Protein AF-A0A5N5UXH2-F1 (afdb_monomer_lite)

Organism: NCBI:txid1226750

Secondary structure (DSSP, 8-state):
----------TTTSPSSSSSPPTTTS--GGGS--SSS---PPPPSS-TTTTB-STT-SB-S-HHHHHHHPPP--------

Sequence (80 aa):
MSTHPDSESSANDDGGVGDTLRPMEATDADDVRNHDGDDTVDPPERWSGADKITADGEVDETLDDKLAAEEPDVIYPAVE

Radius of gyration: 26.48 Å; chains: 1; bounding box: 73×30×67 Å

pLDDT: mean 72.3, std 10.46, range [43.56, 90.38]

Foldseek 3Di:
DDDDPDPDCDQQNDAHDPNHHGPVRPDDPVNPPDPPPPPDDDDDPDDVCPQPDDPVRDRDPDPVVVVVPDDDPDPDDPPD

Structure (mmCIF, N/CA/C/O backbone):
data_AF-A0A5N5UXH2-F1
#
_entry.id   AF-A0A5N5UXH2-F1
#
loop_
_atom_site.group_PDB
_atom_site.id
_atom_site.type_symbol
_atom_site.label_atom_id
_atom_site.label_alt_id
_atom_site.label_comp_id
_atom_site.label_asym_id
_atom_site.label_entity_id
_atom_site.label_seq_id
_atom_site.pdbx_PDB_ins_code
_atom_site.Cartn_x
_atom_site.Cartn_y
_atom_site.Cartn_z
_atom_site.occupancy
_atom_site.B_iso_or_equiv
_atom_site.auth_seq_id
_atom_site.auth_comp_id
_atom_site.auth_asym_id
_atom_site.auth_atom_id
_atom_site.p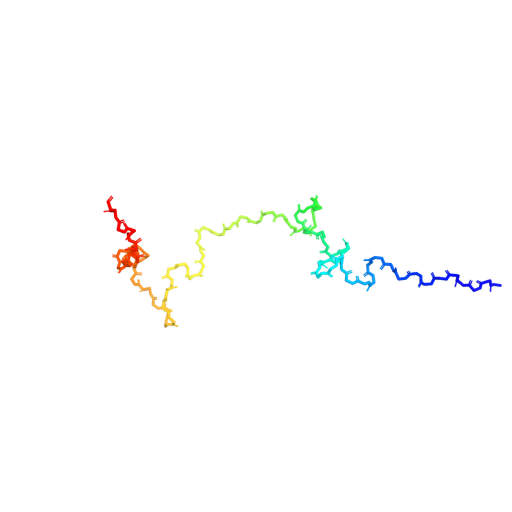dbx_PDB_model_num
ATOM 1 N N . MET A 1 1 ? 29.848 13.852 -49.762 1.00 47.16 1 MET A N 1
ATOM 2 C CA . MET A 1 1 ? 29.277 13.288 -48.524 1.00 47.16 1 MET A CA 1
ATOM 3 C C . MET A 1 1 ? 27.882 13.860 -48.420 1.00 47.16 1 MET A C 1
ATOM 5 O O . MET A 1 1 ? 27.744 15.028 -48.086 1.00 47.16 1 MET A O 1
ATOM 9 N N . SER A 1 2 ? 26.896 13.108 -48.909 1.00 43.56 2 SER A N 1
ATOM 10 C CA . SER A 1 2 ? 25.512 13.568 -48.994 1.00 43.56 2 SER A CA 1
ATOM 11 C C . SER A 1 2 ? 24.916 13.675 -47.596 1.00 43.56 2 SER A C 1
ATOM 13 O O . SER A 1 2 ? 25.126 12.806 -46.754 1.00 43.56 2 SER A O 1
ATOM 15 N N . THR A 1 3 ? 24.223 14.782 -47.382 1.00 51.22 3 THR A N 1
ATOM 16 C CA . THR A 1 3 ? 23.398 15.113 -46.224 1.00 51.22 3 THR A CA 1
ATOM 17 C C . THR A 1 3 ? 22.469 13.952 -45.877 1.00 51.22 3 THR A C 1
ATOM 19 O O . THR A 1 3 ? 21.813 13.424 -46.772 1.00 51.22 3 THR A O 1
ATOM 22 N N . HIS A 1 4 ? 22.448 13.557 -44.601 1.00 49.94 4 HIS A N 1
ATOM 23 C CA . HIS A 1 4 ? 21.540 12.546 -44.056 1.00 49.94 4 HIS A CA 1
ATOM 24 C C . HIS A 1 4 ? 20.097 12.992 -44.352 1.00 49.94 4 HIS A C 1
ATOM 26 O O . HIS A 1 4 ? 19.709 14.055 -43.859 1.00 49.94 4 HIS A O 1
ATOM 32 N N . PRO A 1 5 ? 19.349 12.288 -45.219 1.00 56.88 5 PRO A N 1
ATOM 33 C CA . PRO A 1 5 ? 17.964 12.631 -45.466 1.00 56.88 5 PRO A CA 1
ATOM 34 C C . PRO A 1 5 ? 17.165 12.191 -44.238 1.00 56.88 5 PRO A C 1
ATOM 36 O O . PRO A 1 5 ? 17.304 11.061 -43.780 1.00 56.88 5 PRO A O 1
ATOM 39 N N . ASP A 1 6 ? 16.397 13.135 -43.706 1.00 51.88 6 ASP A N 1
ATOM 40 C CA . ASP A 1 6 ? 15.252 12.892 -42.839 1.00 51.88 6 ASP A CA 1
ATOM 41 C C . ASP A 1 6 ? 15.572 12.265 -41.468 1.00 51.88 6 ASP A C 1
ATOM 43 O O . ASP A 1 6 ? 15.546 11.055 -41.254 1.00 51.88 6 ASP A O 1
ATOM 47 N N . SER A 1 7 ? 15.782 13.137 -40.474 1.00 56.91 7 SER A N 1
ATOM 48 C CA . SER A 1 7 ? 15.334 12.851 -39.106 1.00 56.91 7 SER A CA 1
ATOM 49 C C . SER A 1 7 ? 13.807 12.736 -39.121 1.00 56.91 7 SER A C 1
ATOM 51 O O . SER A 1 7 ? 13.103 13.666 -38.735 1.00 56.91 7 SER A O 1
ATOM 53 N N . GLU A 1 8 ? 13.285 11.631 -39.647 1.00 60.69 8 GLU A N 1
ATOM 54 C CA . GLU A 1 8 ? 11.891 11.266 -39.443 1.00 60.69 8 GLU A CA 1
ATOM 55 C C . GLU A 1 8 ? 11.750 10.934 -37.960 1.00 60.69 8 GLU A C 1
ATOM 57 O O . GLU A 1 8 ? 12.411 10.013 -37.478 1.00 60.69 8 GLU A O 1
ATOM 62 N N . SER A 1 9 ? 10.966 11.740 -37.231 1.00 65.88 9 SER A N 1
ATOM 63 C CA . SER A 1 9 ? 10.623 11.478 -35.827 1.00 65.88 9 SER A CA 1
ATOM 64 C C . SER A 1 9 ? 10.200 10.016 -35.729 1.00 65.88 9 SER A C 1
ATOM 66 O O . SER A 1 9 ? 9.243 9.596 -36.388 1.00 65.88 9 SER A O 1
ATOM 68 N N . SER A 1 10 ? 10.967 9.208 -35.002 1.00 72.94 10 SER A N 1
ATOM 69 C CA . SER A 1 10 ? 10.642 7.798 -34.849 1.00 72.94 10 SER A CA 1
ATOM 70 C C . SER A 1 10 ? 9.401 7.672 -33.972 1.00 72.94 10 SER A C 1
ATOM 72 O O . SER A 1 10 ? 9.139 8.523 -33.126 1.00 72.94 10 SER A O 1
ATOM 74 N N . ALA A 1 11 ? 8.670 6.563 -34.077 1.00 73.06 11 ALA A N 1
ATOM 75 C CA . ALA A 1 11 ? 7.546 6.276 -33.178 1.00 73.06 11 ALA A CA 1
ATOM 76 C C . ALA A 1 11 ? 7.948 6.209 -31.684 1.00 73.06 11 ALA A C 1
ATOM 78 O O . ALA A 1 11 ? 7.083 6.116 -30.822 1.00 73.06 11 ALA A O 1
ATOM 79 N N . ASN A 1 12 ? 9.253 6.232 -31.384 1.00 74.81 12 ASN A N 1
ATOM 80 C CA . ASN A 1 12 ? 9.805 6.321 -30.033 1.00 74.81 12 ASN A CA 1
ATOM 81 C C . ASN A 1 12 ? 10.169 7.754 -29.591 1.00 74.81 12 ASN A C 1
ATOM 83 O O . ASN A 1 12 ? 10.436 7.968 -28.407 1.00 74.81 12 ASN A O 1
ATOM 87 N N . ASP A 1 13 ? 10.234 8.720 -30.510 1.00 76.62 13 ASP A N 1
ATOM 88 C CA . ASP A 1 13 ? 10.610 10.108 -30.207 1.00 76.62 13 ASP A CA 1
ATOM 89 C C . ASP A 1 13 ? 9.406 10.920 -29.702 1.00 76.62 13 ASP A C 1
ATOM 91 O O . ASP A 1 13 ? 9.538 11.707 -28.758 1.00 76.62 13 ASP A O 1
ATOM 95 N N . ASP A 1 14 ? 8.222 10.646 -30.249 1.00 70.88 14 ASP A N 1
ATOM 96 C CA . ASP A 1 14 ? 6.933 11.128 -29.754 1.00 70.88 14 ASP A CA 1
ATOM 97 C C . ASP A 1 14 ? 6.347 10.169 -28.699 1.00 70.88 14 ASP A C 1
ATOM 99 O O . ASP A 1 14 ? 6.759 9.013 -28.588 1.00 70.88 14 ASP A O 1
ATOM 103 N N . GLY A 1 15 ? 5.406 10.657 -27.879 1.00 70.00 15 GLY A N 1
ATOM 104 C CA . GLY A 1 15 ? 4.610 9.802 -26.986 1.00 70.00 15 GLY A CA 1
ATOM 105 C C . GLY A 1 15 ? 3.918 8.665 -27.754 1.00 70.00 15 GLY A C 1
ATOM 106 O O . GLY A 1 15 ? 3.837 8.694 -28.984 1.00 70.00 15 GLY A O 1
ATOM 107 N N . GLY A 1 16 ? 3.414 7.647 -27.051 1.00 69.44 16 GLY A N 1
ATOM 108 C CA . GLY A 1 16 ? 2.636 6.591 -27.701 1.00 69.44 16 GLY A CA 1
ATOM 109 C C . GLY A 1 16 ? 1.391 7.141 -28.405 1.00 69.44 16 GLY A C 1
ATOM 110 O O . GLY A 1 16 ? 1.048 8.315 -28.293 1.00 69.44 16 GLY A O 1
ATOM 111 N N . VAL A 1 17 ? 0.690 6.298 -29.166 1.00 78.19 17 VAL A N 1
ATOM 112 C CA . VAL A 1 17 ? -0.525 6.727 -29.875 1.00 78.19 17 VAL A CA 1
ATOM 113 C C . VAL A 1 17 ? -1.584 7.196 -28.866 1.00 78.19 17 VAL A C 1
ATOM 115 O O . VAL A 1 17 ? -2.246 6.388 -28.224 1.00 78.19 17 VAL A O 1
ATOM 118 N N . GLY A 1 18 ? -1.776 8.513 -28.759 1.00 75.56 18 GLY A N 1
ATOM 119 C CA . GLY A 1 18 ? -2.624 9.123 -27.733 1.00 75.56 18 GLY A CA 1
ATOM 120 C C . GLY A 1 18 ? -1.821 9.466 -26.477 1.00 75.56 18 GLY A C 1
ATOM 121 O O . GLY A 1 18 ? -0.722 9.992 -26.578 1.00 75.56 18 GLY A O 1
ATOM 122 N N . ASP A 1 19 ? -2.380 9.189 -25.300 1.00 76.56 19 ASP A N 1
ATOM 123 C CA . ASP A 1 19 ? -1.706 9.368 -23.999 1.00 76.56 19 ASP A CA 1
ATOM 124 C C . ASP A 1 19 ? -1.113 8.032 -23.497 1.00 76.56 19 ASP A C 1
ATOM 126 O O . ASP A 1 19 ? -1.043 7.752 -22.302 1.00 76.56 19 ASP A O 1
ATOM 130 N N . THR A 1 20 ? -0.781 7.136 -24.432 1.00 78.44 20 THR A N 1
ATOM 131 C CA . THR A 1 20 ? -0.238 5.808 -24.130 1.00 78.44 20 THR A CA 1
ATOM 132 C C . THR A 1 20 ? 1.287 5.845 -24.073 1.00 78.44 20 THR A C 1
ATOM 134 O O . THR A 1 20 ? 1.931 6.738 -24.625 1.00 78.44 20 THR A O 1
ATOM 137 N N . LEU A 1 21 ? 1.884 4.828 -23.451 1.00 82.00 21 LEU A N 1
ATOM 138 C CA . LEU A 1 21 ? 3.337 4.652 -23.428 1.00 82.00 21 LEU A CA 1
ATOM 139 C C . LEU A 1 21 ? 3.902 4.470 -24.844 1.00 82.00 21 LEU A C 1
ATOM 141 O O . LEU A 1 21 ? 3.222 3.967 -25.745 1.00 82.00 21 LEU A O 1
ATOM 145 N N . ARG A 1 22 ? 5.154 4.889 -25.038 1.00 85.50 22 ARG A N 1
ATOM 146 C CA . ARG A 1 22 ? 5.881 4.718 -26.302 1.00 85.50 22 ARG A CA 1
ATOM 147 C C . ARG A 1 22 ? 6.178 3.239 -26.551 1.00 85.50 22 ARG A C 1
ATOM 149 O O . ARG A 1 22 ? 6.279 2.488 -25.588 1.00 85.50 22 ARG A O 1
ATOM 156 N N . PRO A 1 23 ? 6.415 2.797 -27.797 1.00 79.75 23 PRO A N 1
ATOM 157 C CA . PRO A 1 23 ? 6.673 1.386 -28.093 1.00 79.75 23 PRO A CA 1
ATOM 158 C C . PRO A 1 23 ? 7.835 0.770 -27.295 1.00 79.75 23 PRO A C 1
ATOM 160 O O . PRO A 1 23 ? 7.714 -0.362 -26.841 1.00 79.75 23 PRO A O 1
ATOM 163 N N . MET A 1 24 ? 8.930 1.511 -27.075 1.00 75.31 24 MET A N 1
ATOM 164 C CA . MET A 1 24 ? 10.041 1.055 -26.218 1.00 75.31 24 MET A CA 1
ATOM 165 C C . MET A 1 24 ? 9.737 1.074 -24.709 1.00 75.31 24 MET A C 1
ATOM 167 O O . MET A 1 24 ? 10.449 0.427 -23.952 1.00 75.31 24 MET A O 1
ATOM 171 N N . GLU A 1 25 ? 8.709 1.797 -24.268 1.00 74.81 25 GLU A N 1
ATOM 172 C CA . GLU A 1 25 ? 8.27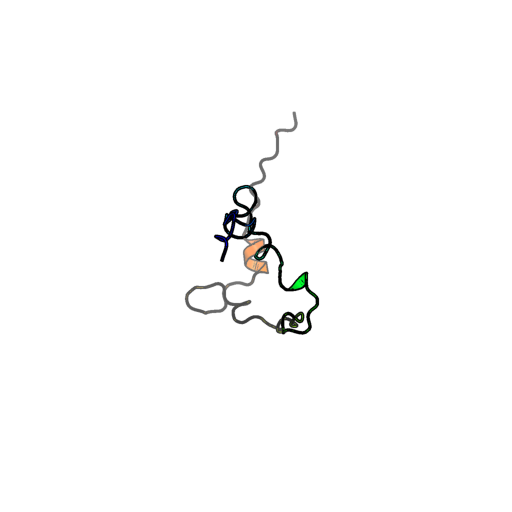8 1.876 -22.861 1.00 74.81 25 GLU A CA 1
ATOM 173 C C . GLU A 1 25 ? 7.064 0.981 -22.573 1.00 74.81 25 GLU A C 1
ATOM 175 O O . GLU A 1 25 ? 6.715 0.760 -21.421 1.00 74.81 25 GLU A O 1
ATOM 180 N N . ALA A 1 26 ? 6.399 0.480 -23.616 1.00 76.75 26 ALA A N 1
ATOM 181 C CA . ALA A 1 26 ? 5.203 -0.348 -23.519 1.00 76.75 26 ALA A CA 1
ATOM 182 C C . ALA A 1 26 ? 5.501 -1.809 -23.151 1.00 76.75 26 ALA A C 1
ATOM 184 O O . ALA A 1 26 ? 4.569 -2.578 -22.947 1.00 76.75 26 ALA A O 1
ATOM 185 N N . THR A 1 27 ? 6.777 -2.199 -23.123 1.00 71.50 27 THR A N 1
ATOM 186 C CA . THR A 1 27 ? 7.188 -3.549 -22.736 1.00 71.50 27 THR A CA 1
ATOM 187 C C . THR A 1 27 ? 7.369 -3.582 -21.224 1.00 71.50 27 THR A C 1
ATOM 189 O O . THR A 1 27 ? 8.301 -2.960 -20.712 1.00 71.50 27 THR A O 1
ATOM 192 N N . ASP A 1 28 ? 6.470 -4.273 -20.524 1.00 64.44 28 ASP A N 1
ATOM 193 C CA . ASP A 1 28 ? 6.651 -4.580 -19.105 1.00 64.44 28 ASP A CA 1
ATOM 194 C C . ASP A 1 28 ? 7.749 -5.647 -18.948 1.00 64.44 28 ASP A C 1
ATOM 196 O O . ASP A 1 28 ? 8.056 -6.396 -19.882 1.00 64.44 28 ASP A O 1
ATOM 200 N N . ALA A 1 29 ? 8.400 -5.670 -17.789 1.00 63.12 29 ALA A N 1
ATOM 201 C CA . ALA A 1 29 ? 9.493 -6.594 -17.528 1.00 63.12 29 ALA A CA 1
ATOM 202 C C . ALA A 1 29 ? 9.016 -8.054 -17.617 1.00 63.12 29 ALA A C 1
ATOM 204 O O . ALA A 1 29 ? 9.705 -8.862 -18.220 1.00 63.12 29 ALA A O 1
ATOM 205 N N . ASP A 1 30 ? 7.799 -8.363 -17.160 1.00 62.28 30 ASP A N 1
ATOM 206 C CA . ASP A 1 30 ? 7.234 -9.720 -17.168 1.00 62.28 30 ASP A CA 1
ATOM 207 C C . ASP A 1 30 ? 6.865 -10.258 -18.571 1.00 62.28 30 ASP A C 1
ATOM 209 O O . ASP A 1 30 ? 6.773 -11.478 -18.774 1.00 62.28 30 ASP A O 1
ATOM 213 N N . ASP A 1 31 ? 6.685 -9.376 -19.560 1.00 65.50 31 ASP A N 1
ATOM 214 C CA . ASP A 1 31 ? 6.429 -9.739 -20.962 1.00 65.50 31 ASP A CA 1
ATOM 215 C C . ASP A 1 31 ? 7.688 -10.293 -21.652 1.00 65.50 31 ASP A C 1
ATOM 217 O O . ASP A 1 31 ? 7.618 -11.171 -22.529 1.00 65.50 31 ASP A O 1
ATOM 221 N N . VAL A 1 32 ? 8.865 -9.819 -21.241 1.00 66.69 32 VAL A N 1
ATOM 222 C CA . VAL A 1 32 ? 10.155 -10.327 -21.700 1.00 66.69 32 VAL A CA 1
ATOM 223 C C . VAL A 1 32 ? 10.661 -11.269 -20.624 1.00 66.69 32 VAL A C 1
ATOM 225 O O . VAL A 1 32 ? 11.262 -10.834 -19.668 1.00 66.69 32 VAL A O 1
ATOM 228 N N . ARG A 1 33 ? 10.486 -12.584 -20.807 1.00 60.62 33 ARG A N 1
ATOM 229 C CA . ARG A 1 33 ? 11.086 -13.625 -19.940 1.00 60.62 33 ARG A CA 1
ATOM 230 C C . ARG A 1 33 ? 12.625 -13.668 -20.032 1.00 60.62 33 ARG A C 1
ATOM 232 O O . ARG A 1 33 ? 13.205 -14.733 -20.273 1.00 60.62 33 ARG A O 1
ATOM 239 N N . ASN A 1 34 ? 13.298 -12.525 -19.975 1.00 60.12 34 ASN A N 1
ATOM 240 C CA . ASN A 1 34 ? 14.736 -12.445 -19.847 1.00 60.12 34 ASN A CA 1
ATOM 241 C C . ASN A 1 34 ? 15.083 -12.772 -18.395 1.00 60.12 34 ASN A C 1
ATOM 243 O O . ASN A 1 34 ? 14.439 -12.330 -17.468 1.00 60.12 34 ASN A O 1
ATOM 247 N N . HIS A 1 35 ? 16.108 -13.582 -18.166 1.00 56.97 35 HIS A N 1
ATOM 248 C CA . HIS A 1 35 ? 16.569 -13.879 -16.808 1.00 56.97 35 HIS A CA 1
ATOM 249 C C . HIS A 1 35 ? 17.409 -12.696 -16.276 1.00 56.97 35 HIS A C 1
ATOM 251 O O . HIS A 1 35 ? 18.522 -12.890 -15.790 1.00 56.97 35 HIS A O 1
ATOM 257 N N . ASP A 1 36 ? 16.913 -11.466 -16.446 1.00 61.22 36 ASP A N 1
ATOM 258 C CA . ASP A 1 36 ? 17.612 -10.213 -16.137 1.00 61.22 36 ASP A CA 1
ATOM 259 C C . ASP A 1 36 ? 17.209 -9.644 -14.759 1.00 61.22 36 ASP A C 1
ATOM 261 O O . ASP A 1 36 ? 17.716 -8.596 -14.354 1.00 61.22 36 ASP A O 1
ATOM 265 N N . GLY A 1 37 ? 16.381 -10.368 -13.990 1.00 61.56 37 GLY A N 1
ATOM 266 C CA . GLY A 1 37 ? 16.108 -10.088 -12.572 1.00 61.56 37 GLY A CA 1
ATOM 267 C C . GLY A 1 37 ? 14.678 -9.649 -12.245 1.00 61.56 37 GLY A C 1
ATOM 268 O O . GLY A 1 37 ? 14.448 -9.100 -11.171 1.00 61.56 37 GLY A O 1
ATOM 269 N N . ASP A 1 38 ? 13.737 -9.896 -13.147 1.00 62.12 38 ASP A N 1
ATOM 270 C CA . ASP A 1 38 ? 12.282 -9.770 -12.994 1.00 62.12 38 ASP A CA 1
ATOM 271 C C . ASP A 1 38 ? 11.613 -11.096 -12.562 1.00 62.12 38 ASP A C 1
ATOM 273 O O . ASP A 1 38 ? 10.392 -11.237 -12.623 1.00 62.12 38 ASP A O 1
ATOM 277 N N . ASP A 1 39 ? 12.402 -12.078 -12.103 1.00 70.00 39 ASP A N 1
ATOM 278 C CA . ASP A 1 39 ? 11.894 -13.335 -11.554 1.00 70.00 39 ASP A CA 1
ATOM 279 C C . ASP A 1 39 ? 10.827 -13.058 -10.482 1.00 70.00 39 ASP A C 1
ATOM 281 O O . ASP A 1 39 ? 11.028 -12.239 -9.580 1.00 70.00 39 ASP A O 1
ATOM 285 N N . THR A 1 40 ? 9.690 -13.763 -10.550 1.00 70.81 40 THR A N 1
ATOM 286 C CA . THR A 1 40 ? 8.634 -13.645 -9.536 1.00 70.81 40 THR A CA 1
ATOM 287 C C . THR A 1 40 ? 9.220 -13.943 -8.157 1.00 70.81 40 THR A C 1
ATOM 289 O O . THR A 1 40 ? 9.585 -15.079 -7.854 1.00 70.81 40 THR A O 1
ATOM 292 N N . VAL A 1 41 ? 9.315 -12.915 -7.316 1.00 76.12 41 VAL A N 1
ATOM 293 C CA . VAL A 1 41 ? 9.791 -13.051 -5.940 1.00 76.12 41 VAL A CA 1
ATOM 294 C C . VAL A 1 41 ? 8.641 -13.550 -5.077 1.00 76.12 41 VAL A C 1
ATOM 296 O O . VAL A 1 41 ? 7.569 -12.940 -5.058 1.00 76.12 41 VAL A O 1
ATOM 299 N N . ASP A 1 42 ? 8.868 -14.637 -4.338 1.00 82.38 42 ASP A N 1
ATOM 300 C CA . ASP A 1 42 ? 7.906 -15.098 -3.342 1.00 82.38 42 ASP A CA 1
ATOM 301 C C . ASP A 1 42 ? 7.666 -13.991 -2.304 1.00 82.38 42 ASP A C 1
ATOM 303 O O . ASP A 1 42 ? 8.625 -13.474 -1.708 1.00 82.38 42 ASP A O 1
ATOM 307 N N . PRO A 1 43 ? 6.402 -13.604 -2.062 1.00 81.94 43 PRO A N 1
ATOM 308 C CA . PRO A 1 43 ? 6.108 -12.631 -1.030 1.00 81.94 43 PRO A CA 1
ATOM 309 C C . PRO A 1 43 ? 6.508 -13.197 0.342 1.00 81.94 43 PRO A C 1
ATOM 311 O O . PRO A 1 43 ? 6.447 -14.409 0.567 1.00 81.94 43 PRO A O 1
ATOM 314 N N . PRO A 1 44 ? 6.896 -12.336 1.299 1.00 84.50 44 PRO A N 1
ATOM 315 C CA . PRO A 1 44 ? 7.208 -12.798 2.642 1.00 84.50 44 PRO A CA 1
ATOM 316 C C . PRO A 1 44 ? 5.963 -13.402 3.301 1.00 84.50 44 PRO A C 1
ATOM 318 O O . PRO A 1 44 ? 4.849 -12.923 3.091 1.00 84.50 44 PRO A O 1
ATOM 321 N N . GLU A 1 45 ? 6.168 -14.392 4.176 1.00 86.94 45 GLU A N 1
ATOM 322 C CA . GLU A 1 45 ? 5.095 -15.044 4.952 1.00 86.94 45 GLU A CA 1
ATOM 323 C C . GLU A 1 45 ? 4.227 -14.038 5.725 1.00 86.94 45 GLU A C 1
ATOM 325 O O . GLU A 1 45 ? 3.047 -14.277 5.966 1.00 86.94 45 GLU A O 1
ATOM 330 N N . ARG A 1 46 ? 4.817 -12.901 6.114 1.00 82.75 46 ARG A N 1
ATOM 331 C CA . ARG A 1 46 ? 4.134 -11.784 6.766 1.00 82.75 46 ARG A CA 1
ATOM 332 C C . ARG A 1 46 ? 4.681 -10.453 6.276 1.00 82.75 46 ARG A C 1
ATOM 334 O O . ARG A 1 46 ? 5.895 -10.262 6.182 1.00 82.75 46 ARG A O 1
ATOM 341 N N . TRP A 1 47 ? 3.783 -9.516 6.009 1.00 80.56 47 TRP A N 1
ATOM 342 C CA . TRP A 1 47 ? 4.149 -8.168 5.599 1.00 80.56 47 TRP A CA 1
ATOM 343 C C . TRP A 1 47 ? 4.313 -7.285 6.833 1.00 80.56 47 TRP A C 1
ATOM 345 O O . TRP A 1 47 ? 3.504 -7.319 7.761 1.00 80.56 47 TRP A O 1
ATOM 355 N N . SER A 1 48 ? 5.375 -6.483 6.859 1.00 78.19 48 SER A N 1
ATOM 356 C CA . SER A 1 48 ? 5.584 -5.522 7.942 1.00 78.19 48 SER A CA 1
ATOM 357 C C . SER A 1 48 ? 4.436 -4.517 7.967 1.00 78.19 48 SER A C 1
ATOM 359 O O . SER A 1 48 ? 4.251 -3.771 7.013 1.00 78.19 48 SER A O 1
ATOM 361 N N . GLY A 1 49 ? 3.691 -4.483 9.072 1.00 73.56 49 GLY A N 1
ATOM 362 C CA . GLY A 1 49 ? 2.548 -3.584 9.227 1.00 73.56 49 GLY A CA 1
ATOM 363 C C . GLY A 1 49 ? 1.215 -4.149 8.740 1.00 73.56 49 GLY A C 1
ATOM 364 O O . GLY A 1 49 ? 0.240 -3.414 8.787 1.00 73.56 49 GLY A O 1
ATOM 365 N N . ALA A 1 50 ? 1.140 -5.428 8.352 1.00 76.75 50 ALA A N 1
ATOM 366 C CA . ALA A 1 50 ? -0.140 -6.088 8.068 1.00 76.75 50 ALA A CA 1
ATOM 367 C C . ALA A 1 50 ? -1.125 -5.988 9.250 1.00 76.75 50 ALA A C 1
ATOM 369 O O . ALA A 1 50 ? -2.322 -5.830 9.046 1.00 76.75 50 ALA A O 1
ATOM 370 N N . ASP A 1 51 ? -0.597 -6.015 10.476 1.00 73.12 51 ASP A N 1
ATOM 371 C CA . ASP A 1 51 ? -1.377 -5.929 11.715 1.00 73.12 51 ASP A CA 1
ATOM 372 C C . ASP A 1 51 ? -1.488 -4.496 12.272 1.00 73.12 51 ASP A C 1
ATOM 374 O O . ASP A 1 51 ? -2.106 -4.273 13.311 1.00 73.12 51 ASP A O 1
ATOM 378 N N . LYS A 1 52 ? -0.841 -3.509 11.635 1.00 67.56 52 LYS A N 1
ATOM 379 C CA . LYS A 1 52 ? -0.807 -2.124 12.122 1.00 67.56 52 LYS A CA 1
ATOM 380 C C . LYS A 1 52 ? -1.825 -1.298 11.366 1.00 67.56 52 LYS A C 1
ATOM 382 O O . LYS A 1 52 ? -1.647 -1.046 10.178 1.00 67.56 52 LYS A O 1
ATOM 387 N N . ILE A 1 53 ? -2.852 -0.836 12.068 1.00 67.19 53 ILE A N 1
ATOM 388 C CA . ILE A 1 53 ? -3.906 -0.026 11.454 1.00 67.19 53 ILE A CA 1
ATOM 389 C C . ILE A 1 53 ? -3.983 1.385 12.067 1.00 67.19 53 ILE A C 1
ATOM 391 O O . ILE A 1 53 ? -4.608 2.264 11.476 1.00 67.19 53 ILE A O 1
ATOM 395 N N . THR A 1 54 ? -3.271 1.657 13.172 1.00 66.12 54 THR A N 1
ATOM 396 C CA . THR A 1 54 ? -3.162 3.005 13.761 1.00 66.12 54 THR A CA 1
ATOM 397 C C . THR A 1 54 ? -1.858 3.722 13.397 1.00 66.12 54 THR A C 1
ATOM 399 O O . THR A 1 54 ? -0.814 3.115 13.140 1.00 66.12 54 THR A O 1
ATOM 402 N N . ALA A 1 55 ? -1.911 5.057 13.400 1.00 67.88 55 ALA A N 1
ATOM 403 C CA . ALA A 1 55 ? -0.771 5.927 13.096 1.00 67.88 55 ALA A CA 1
ATOM 404 C C . ALA A 1 55 ? 0.327 5.901 14.183 1.00 67.88 55 ALA A C 1
ATOM 406 O O . ALA A 1 55 ? 1.485 6.212 13.907 1.00 67.88 55 ALA A O 1
ATOM 407 N N . ASP A 1 56 ? -0.034 5.530 15.410 1.00 70.75 56 ASP A N 1
ATOM 408 C CA . ASP A 1 56 ? 0.836 5.393 16.587 1.00 70.75 56 ASP A CA 1
ATOM 409 C C . ASP A 1 56 ? 1.560 4.035 16.670 1.00 70.75 56 ASP A C 1
ATOM 411 O O . ASP A 1 56 ? 2.499 3.886 17.454 1.00 70.75 56 ASP A O 1
ATOM 415 N N . GLY A 1 57 ? 1.217 3.082 15.797 1.00 62.56 57 GLY A N 1
ATOM 416 C CA . GLY A 1 57 ? 1.944 1.824 15.630 1.00 62.56 57 GLY A CA 1
ATOM 417 C C . GLY A 1 57 ? 1.576 0.719 16.621 1.00 62.56 57 GLY A C 1
ATOM 418 O O . GLY A 1 57 ? 2.255 -0.314 16.608 1.00 62.56 57 GLY A O 1
ATOM 419 N N . GLU A 1 58 ? 0.532 0.923 17.428 1.00 71.19 58 GLU A N 1
ATOM 420 C CA . GLU A 1 58 ? -0.131 -0.142 18.181 1.00 71.19 58 GLU A CA 1
ATOM 421 C C . GLU A 1 58 ? -0.944 -1.050 17.250 1.00 71.19 58 GLU A C 1
ATOM 423 O O . GLU A 1 58 ? -1.350 -0.671 16.146 1.00 71.19 58 GLU A O 1
ATOM 428 N N . VAL A 1 59 ? -1.144 -2.291 17.696 1.00 71.25 59 VAL A N 1
ATOM 429 C CA . VAL A 1 59 ? -2.078 -3.210 17.042 1.00 71.25 59 VAL A CA 1
ATOM 430 C C . VAL A 1 59 ? -3.482 -2.692 17.335 1.00 71.25 59 VAL A C 1
ATOM 432 O O . VAL A 1 59 ? -3.872 -2.580 18.496 1.00 71.25 59 VAL A O 1
ATOM 435 N N . ASP A 1 60 ? -4.201 -2.329 16.279 1.00 72.75 60 ASP A N 1
ATOM 436 C CA . ASP A 1 60 ? -5.576 -1.843 16.379 1.00 72.75 60 ASP A CA 1
ATOM 437 C C . ASP A 1 60 ? -6.552 -3.005 16.639 1.00 72.75 60 ASP A C 1
ATOM 439 O O . ASP A 1 60 ? -6.147 -4.168 16.733 1.00 72.75 60 ASP A O 1
ATOM 443 N N . GLU A 1 61 ? -7.851 -2.717 16.718 1.00 76.75 61 GLU A N 1
ATOM 444 C CA . GLU A 1 61 ? -8.885 -3.758 16.634 1.00 76.75 61 GLU A CA 1
ATOM 445 C C . GLU A 1 61 ? -8.699 -4.646 15.384 1.00 76.75 61 GLU A C 1
ATOM 447 O O . GLU A 1 61 ? -8.169 -4.210 14.353 1.00 76.75 61 GLU A O 1
ATOM 452 N N . THR A 1 62 ? -9.087 -5.922 15.484 1.00 83.38 62 THR A N 1
ATOM 453 C CA . THR A 1 62 ? -8.818 -6.898 14.419 1.00 83.38 62 THR A CA 1
ATOM 454 C C . THR A 1 62 ? -9.577 -6.543 13.137 1.00 83.38 62 THR A C 1
ATOM 456 O O . THR A 1 62 ? -10.595 -5.855 13.173 1.00 83.38 62 THR A O 1
ATOM 459 N N . LEU A 1 63 ? -9.109 -7.024 11.977 1.00 80.62 63 LEU A N 1
ATOM 460 C CA . LEU A 1 63 ? -9.827 -6.815 10.711 1.00 80.62 63 LEU A CA 1
ATOM 461 C C . LEU A 1 63 ? -11.276 -7.328 10.782 1.00 80.62 63 LEU A C 1
ATOM 463 O O . LEU A 1 63 ? -12.178 -6.675 10.263 1.00 80.62 63 LEU A O 1
ATOM 467 N N . ASP A 1 64 ? -11.494 -8.467 11.442 1.00 85.06 64 ASP A N 1
ATOM 468 C CA . ASP A 1 64 ? -12.827 -9.025 11.671 1.00 85.06 64 ASP A CA 1
ATOM 469 C C . ASP A 1 64 ? -13.719 -8.080 12.491 1.00 85.06 64 ASP A C 1
ATOM 471 O O . ASP A 1 64 ? -14.881 -7.883 12.135 1.00 85.06 64 ASP A O 1
ATOM 475 N N . ASP A 1 65 ? -13.180 -7.452 13.543 1.00 86.81 65 ASP A N 1
ATOM 476 C CA . ASP A 1 65 ? -13.928 -6.495 14.370 1.00 86.81 65 ASP A CA 1
ATOM 477 C C . ASP A 1 65 ? -14.359 -5.266 13.553 1.00 86.81 65 ASP A C 1
ATOM 479 O O . ASP A 1 65 ? -15.516 -4.843 13.624 1.00 86.81 65 ASP A O 1
ATOM 483 N N . LYS A 1 66 ? -13.467 -4.752 12.698 1.00 84.88 66 LYS A N 1
ATOM 484 C CA . LYS A 1 66 ? -13.754 -3.598 11.829 1.00 84.88 66 LYS A CA 1
ATOM 485 C C . LYS A 1 66 ? -14.843 -3.890 10.818 1.00 84.88 66 LYS A C 1
ATOM 487 O O . LYS A 1 66 ? -15.770 -3.102 10.667 1.00 84.88 66 LYS A O 1
ATOM 492 N N . LEU A 1 67 ? -14.736 -5.032 10.143 1.00 86.31 67 LEU A N 1
ATOM 493 C CA . LEU A 1 67 ? -15.725 -5.461 9.158 1.00 86.31 67 LEU A CA 1
ATOM 494 C C . LEU A 1 67 ? -17.094 -5.691 9.805 1.00 86.31 67 LEU A C 1
ATOM 496 O O . LEU A 1 67 ? -18.116 -5.405 9.190 1.00 86.31 67 LEU A O 1
ATOM 500 N N . ALA A 1 68 ? -17.129 -6.181 11.046 1.00 90.38 68 ALA A N 1
ATOM 501 C CA . ALA A 1 68 ? -18.371 -6.343 11.794 1.00 90.38 68 ALA A CA 1
ATOM 502 C C . ALA A 1 68 ? -19.002 -5.003 12.220 1.00 90.38 68 ALA A C 1
ATOM 504 O O . ALA A 1 68 ? -20.214 -4.950 12.438 1.00 90.38 68 ALA A O 1
ATOM 505 N N . ALA A 1 69 ? -18.204 -3.939 12.354 1.00 89.12 69 ALA A N 1
ATOM 506 C CA . ALA A 1 69 ? -18.680 -2.602 12.699 1.00 89.12 69 ALA A CA 1
ATOM 507 C C . ALA A 1 69 ? -19.271 -1.830 11.501 1.00 89.12 69 ALA A C 1
ATOM 509 O O . ALA A 1 69 ? -20.023 -0.876 11.713 1.00 89.12 69 ALA A O 1
ATOM 510 N N . GLU A 1 70 ? -18.961 -2.217 10.260 1.00 85.25 70 GLU A N 1
ATOM 511 C CA . GLU A 1 70 ? -19.486 -1.566 9.055 1.00 85.25 70 GLU A CA 1
ATOM 512 C C . GLU A 1 70 ? -20.924 -2.022 8.736 1.00 85.25 70 GLU A C 1
ATOM 514 O O . GLU A 1 70 ? -21.202 -3.207 8.549 1.00 85.25 70 GLU A O 1
ATOM 519 N N . GLU A 1 71 ? -21.856 -1.068 8.622 1.00 87.62 71 GLU A N 1
ATOM 520 C CA . GLU A 1 71 ? -23.212 -1.323 8.121 1.00 87.62 71 GLU A CA 1
ATOM 521 C C . GLU A 1 71 ? -23.271 -1.008 6.613 1.00 87.62 71 GLU A C 1
ATOM 523 O O . GLU A 1 71 ? -22.906 0.100 6.209 1.00 87.62 71 GLU A O 1
ATOM 528 N N . PRO A 1 72 ? -23.714 -1.945 5.750 1.00 82.31 72 PRO A N 1
ATOM 529 C CA . PRO A 1 72 ? -23.851 -1.671 4.326 1.00 82.31 72 PRO A CA 1
ATOM 530 C C . PRO A 1 72 ? -24.944 -0.625 4.087 1.00 82.31 72 PRO A C 1
ATOM 532 O O . PRO A 1 72 ? -26.071 -0.777 4.555 1.00 82.31 72 PRO A O 1
ATOM 535 N N . ASP A 1 73 ? -24.643 0.401 3.292 1.00 82.06 73 ASP A N 1
ATOM 536 C CA . ASP A 1 73 ? -25.628 1.404 2.875 1.00 82.06 73 ASP A CA 1
ATOM 537 C C . ASP A 1 73 ? -26.541 0.807 1.783 1.00 82.06 73 ASP A C 1
ATOM 539 O O . ASP A 1 73 ? -26.328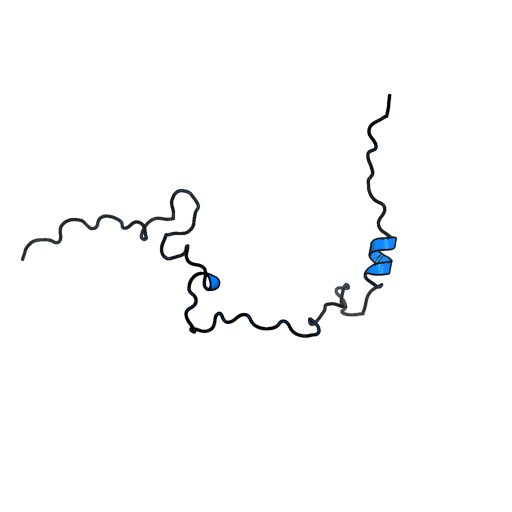 0.950 0.575 1.00 82.06 73 ASP A O 1
ATOM 543 N N . VAL A 1 74 ? -27.516 -0.001 2.209 1.00 83.31 74 VA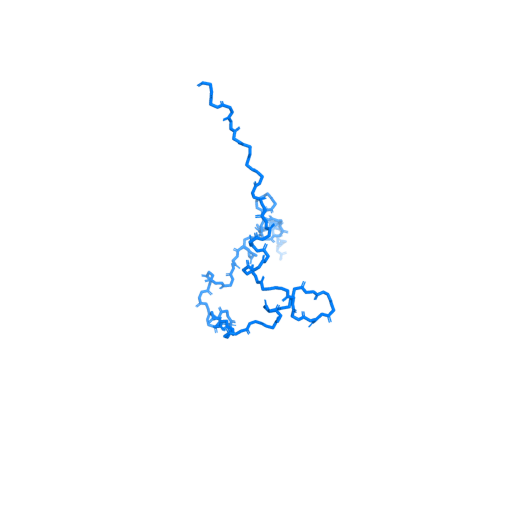L A N 1
ATOM 544 C CA . VAL A 1 74 ? -28.458 -0.681 1.313 1.00 83.31 74 VAL A CA 1
ATOM 545 C C . VAL A 1 74 ? -29.619 0.239 0.952 1.00 83.31 74 VAL A C 1
ATOM 547 O O . VAL A 1 74 ? -30.630 0.320 1.651 1.00 83.31 74 VAL A O 1
ATOM 550 N N . ILE A 1 75 ? -29.525 0.866 -0.223 1.00 79.75 75 ILE A N 1
ATOM 551 C CA . ILE A 1 75 ? -30.696 1.424 -0.903 1.00 79.75 75 ILE A CA 1
ATOM 552 C C . ILE A 1 75 ? -31.456 0.265 -1.553 1.00 79.75 75 ILE A C 1
ATOM 554 O O . ILE A 1 75 ? -31.184 -0.127 -2.689 1.00 79.75 75 ILE A O 1
ATOM 558 N N . TYR A 1 76 ? -32.421 -0.303 -0.831 1.00 78.00 76 TYR A N 1
ATOM 559 C CA . TYR A 1 76 ? -33.381 -1.212 -1.450 1.00 78.00 76 TYR A CA 1
ATOM 560 C C . TYR A 1 76 ? -34.297 -0.398 -2.374 1.00 78.00 76 TYR A C 1
ATOM 562 O O . TYR A 1 76 ? -34.931 0.553 -1.903 1.00 78.00 76 TYR A O 1
ATOM 570 N N . PRO A 1 77 ? -34.407 -0.734 -3.674 1.00 77.56 77 PRO A N 1
ATOM 571 C CA . PRO A 1 77 ? -35.464 -0.158 -4.485 1.00 77.56 77 PRO A CA 1
ATOM 572 C C . PRO A 1 77 ? -36.796 -0.565 -3.853 1.00 77.56 77 PRO A C 1
ATOM 574 O O . PRO A 1 77 ? -36.973 -1.725 -3.471 1.00 77.56 77 PRO A O 1
ATOM 577 N N . ALA A 1 78 ? -37.716 0.390 -3.710 1.00 71.62 78 ALA A N 1
ATOM 578 C CA . ALA A 1 78 ? -39.075 0.085 -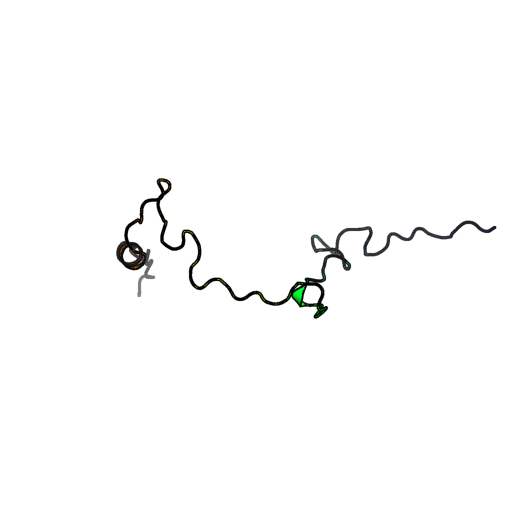3.294 1.00 71.62 78 ALA A CA 1
ATOM 579 C C . ALA A 1 78 ?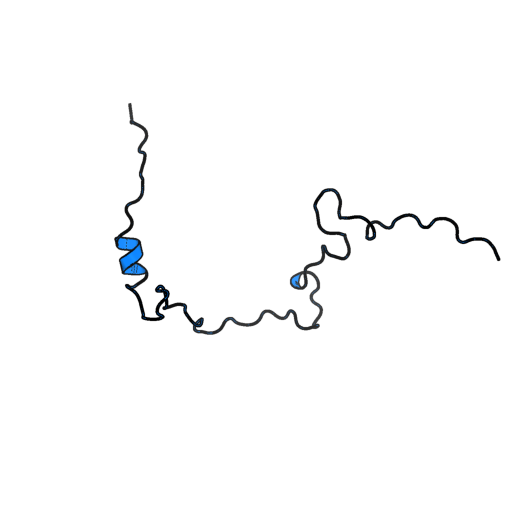 -39.634 -0.977 -4.250 1.00 71.62 78 ALA A C 1
ATOM 581 O O . ALA A 1 78 ? -39.802 -0.726 -5.442 1.00 71.62 78 ALA A O 1
ATOM 582 N N . VAL A 1 79 ? -39.849 -2.184 -3.733 1.00 67.69 79 VAL A N 1
ATOM 583 C CA . VAL A 1 79 ? -40.641 -3.201 -4.416 1.00 67.69 79 VAL A CA 1
ATOM 584 C C . VAL A 1 79 ? -42.089 -2.719 -4.378 1.00 67.69 79 VAL A C 1
ATOM 586 O O . VAL A 1 79 ? -42.733 -2.789 -3.332 1.00 67.69 79 VAL A O 1
ATOM 589 N N . GLU A 1 80 ? -42.542 -2.137 -5.491 1.00 59.53 80 GLU A N 1
ATOM 590 C CA . GLU A 1 80 ? -43.968 -1.912 -5.780 1.00 59.53 80 GLU A CA 1
ATOM 591 C C . GLU A 1 80 ? -44.707 -3.236 -6.016 1.00 59.53 80 GLU A C 1
ATOM 593 O O . GLU A 1 80 ? -44.140 -4.132 -6.687 1.00 59.53 80 GLU A O 1
#